Protein AF-X0TD71-F1 (afdb_monomer_lite)

Structure (mmCIF, N/CA/C/O backbone):
data_AF-X0TD71-F1
#
_entry.id   AF-X0TD71-F1
#
loop_
_atom_site.group_PDB
_atom_site.id
_atom_site.type_symbol
_atom_site.label_atom_id
_atom_site.label_alt_id
_atom_site.label_comp_id
_atom_site.label_asym_id
_atom_site.label_entity_id
_atom_site.label_seq_id
_atom_site.pdbx_PDB_ins_code
_atom_site.Cartn_x
_atom_site.Cartn_y
_atom_site.Cartn_z
_atom_site.occupancy
_atom_site.B_iso_or_equiv
_atom_site.auth_seq_id
_atom_site.auth_comp_id
_atom_site.auth_asym_id
_atom_site.auth_atom_id
_atom_site.pdbx_PDB_model_num
ATOM 1 N N . PHE A 1 1 ? 19.135 20.676 -21.073 1.00 83.75 1 PHE A N 1
ATOM 2 C CA . PHE A 1 1 ? 20.490 21.212 -21.299 1.00 83.75 1 PHE A CA 1
ATOM 3 C C . PHE A 1 1 ? 20.424 22.240 -22.426 1.00 83.75 1 PHE A C 1
ATOM 5 O O . PHE A 1 1 ? 19.740 21.940 -23.399 1.00 83.75 1 PHE A O 1
ATOM 12 N N . PRO A 1 2 ? 21.032 23.435 -22.318 1.00 89.19 2 PRO A N 1
ATOM 13 C CA . PRO A 1 2 ? 21.821 23.951 -21.193 1.00 89.19 2 PRO A CA 1
ATOM 14 C C . PRO A 1 2 ? 21.011 24.723 -20.123 1.00 89.19 2 PRO A C 1
ATOM 16 O O . PRO A 1 2 ? 21.587 25.147 -19.136 1.00 89.19 2 PRO A O 1
ATOM 19 N N . GLY A 1 3 ? 19.690 24.899 -20.278 1.00 96.94 3 GLY A N 1
ATOM 20 C CA . GLY A 1 3 ? 18.912 25.822 -19.424 1.00 96.94 3 GLY A CA 1
ATOM 21 C C . GLY A 1 3 ? 18.756 25.450 -17.938 1.00 96.94 3 GLY A C 1
ATOM 22 O O . GLY A 1 3 ? 18.969 26.292 -17.078 1.00 96.94 3 GLY A O 1
ATOM 23 N N . LEU A 1 4 ? 18.365 24.210 -17.622 1.00 96.25 4 LEU A N 1
ATOM 24 C CA . LEU A 1 4 ? 18.039 23.794 -16.239 1.00 96.25 4 LEU A CA 1
ATOM 25 C C . LEU A 1 4 ? 18.963 22.714 -15.669 1.00 96.25 4 LEU A C 1
ATOM 27 O O . LEU A 1 4 ? 19.042 22.528 -14.461 1.00 96.25 4 LEU A O 1
ATOM 31 N N . GLN A 1 5 ? 19.616 21.952 -16.540 1.00 96.62 5 GLN A N 1
ATOM 32 C CA . GLN A 1 5 ? 20.441 20.807 -16.166 1.00 96.62 5 GLN A CA 1
ATOM 33 C C . GLN A 1 5 ? 21.754 20.854 -16.939 1.00 96.62 5 GLN A C 1
ATOM 35 O O . GLN A 1 5 ? 21.756 21.243 -18.114 1.00 96.62 5 GLN A O 1
ATOM 40 N N . GLY A 1 6 ? 22.824 20.425 -16.266 1.00 95.44 6 GLY A N 1
ATOM 41 C CA . GLY A 1 6 ? 24.174 20.265 -16.804 1.00 95.44 6 GLY A CA 1
ATOM 42 C C . GLY A 1 6 ? 24.454 18.826 -17.247 1.00 95.44 6 GLY A C 1
ATOM 43 O O . GLY A 1 6 ? 23.772 18.301 -18.125 1.00 95.44 6 GLY A O 1
ATOM 44 N N . GLY A 1 7 ? 25.468 18.197 -16.647 1.00 96.19 7 GLY A N 1
ATOM 45 C CA . GLY A 1 7 ? 25.902 16.842 -16.994 1.00 96.19 7 GLY A CA 1
ATOM 46 C C . GLY A 1 7 ? 24.865 15.757 -16.653 1.00 96.19 7 GLY A C 1
ATOM 47 O O . GLY A 1 7 ? 24.265 15.803 -15.577 1.00 96.19 7 GLY A O 1
ATOM 48 N N . PRO A 1 8 ? 24.644 14.769 -17.539 1.00 96.06 8 PRO A N 1
ATOM 49 C CA . PRO A 1 8 ? 23.712 13.675 -17.286 1.00 96.06 8 PRO A CA 1
ATOM 50 C C . PRO A 1 8 ? 24.237 12.696 -16.225 1.00 96.06 8 PRO A C 1
ATOM 52 O O . PRO A 1 8 ? 25.417 12.347 -16.207 1.00 96.06 8 PRO A O 1
ATOM 55 N N . LEU A 1 9 ? 23.330 12.171 -15.398 1.00 97.56 9 LEU A N 1
ATOM 56 C CA . LEU A 1 9 ? 23.615 11.090 -14.448 1.00 97.56 9 LEU A CA 1
ATOM 57 C C . LEU A 1 9 ? 23.579 9.736 -15.171 1.00 97.56 9 LEU A C 1
ATOM 59 O O . LEU A 1 9 ? 22.551 9.057 -15.210 1.00 97.56 9 LEU A O 1
ATOM 63 N N . GLN A 1 10 ? 24.698 9.356 -15.793 1.00 98.00 10 GLN A N 1
ATOM 64 C CA . GLN A 1 10 ? 24.769 8.169 -16.660 1.00 98.00 10 GLN A CA 1
ATOM 65 C C . GLN A 1 10 ? 24.424 6.857 -15.937 1.00 98.00 10 GLN A C 1
ATOM 67 O O . GLN A 1 10 ? 23.807 5.969 -16.521 1.00 98.00 10 GLN A O 1
ATOM 72 N N . ASN A 1 11 ? 24.736 6.751 -14.646 1.00 98.00 11 ASN A N 1
ATOM 73 C CA . ASN A 1 11 ? 24.340 5.626 -13.799 1.00 98.00 11 ASN A CA 1
ATOM 74 C C . ASN A 1 11 ? 22.809 5.507 -13.646 1.00 98.00 11 ASN A C 1
ATOM 76 O O . ASN A 1 11 ? 22.273 4.403 -13.717 1.00 98.00 11 ASN A O 1
ATOM 80 N N . GLU A 1 12 ? 22.082 6.621 -13.498 1.00 98.06 12 GLU A N 1
ATOM 81 C CA . GLU A 1 12 ? 20.613 6.585 -13.475 1.00 98.06 12 GLU A CA 1
ATOM 82 C C . GLU A 1 12 ? 20.021 6.245 -14.840 1.00 98.06 12 GLU A C 1
ATOM 84 O O . GLU A 1 12 ? 19.012 5.546 -14.918 1.00 98.06 12 GLU A O 1
ATOM 89 N N . ILE A 1 13 ? 20.625 6.754 -15.916 1.00 98.44 13 ILE A N 1
ATOM 90 C CA . ILE A 1 13 ? 20.195 6.455 -17.286 1.00 98.44 13 ILE A CA 1
ATOM 91 C C . ILE A 1 13 ? 20.321 4.951 -17.546 1.00 98.44 13 ILE A C 1
ATOM 93 O O . ILE A 1 13 ? 19.369 4.333 -18.024 1.00 98.44 13 ILE A O 1
ATOM 97 N N . ALA A 1 14 ? 21.444 4.345 -17.151 1.00 98.50 14 ALA A N 1
ATOM 98 C CA . ALA A 1 14 ? 21.641 2.902 -17.233 1.00 98.50 14 ALA A CA 1
ATOM 99 C C . ALA A 1 14 ? 20.595 2.128 -16.408 1.00 98.50 14 ALA A C 1
ATOM 101 O O . ALA A 1 14 ? 19.975 1.196 -16.922 1.00 98.50 14 ALA A O 1
ATOM 102 N N . GLY A 1 15 ? 20.322 2.548 -15.166 1.00 98.50 15 GLY A N 1
ATOM 103 C CA . GLY A 1 15 ? 19.278 1.937 -14.333 1.00 98.50 15 GLY A CA 1
ATOM 104 C C . GLY A 1 15 ? 17.876 2.034 -14.949 1.00 98.50 15 GLY A C 1
ATOM 105 O O . GLY A 1 15 ? 17.130 1.054 -14.967 1.00 98.50 15 GLY A O 1
ATOM 106 N N . LYS A 1 16 ? 17.530 3.187 -15.537 1.00 98.50 16 LYS A N 1
ATOM 107 C CA . LYS A 1 16 ? 16.267 3.388 -16.267 1.00 98.50 16 LYS A CA 1
ATOM 108 C C . LYS A 1 16 ? 16.175 2.468 -17.486 1.00 98.50 16 LYS A C 1
ATOM 110 O O . LYS A 1 16 ? 15.112 1.906 -17.723 1.00 98.50 16 LYS A O 1
ATOM 115 N N . ALA A 1 17 ? 17.267 2.259 -18.223 1.00 98.56 17 ALA A N 1
ATOM 116 C CA . ALA A 1 17 ? 17.285 1.334 -19.358 1.00 98.56 17 ALA A CA 1
ATOM 117 C C . ALA A 1 17 ? 16.981 -0.116 -18.932 1.00 98.56 17 ALA A C 1
ATOM 119 O O . ALA A 1 17 ? 16.186 -0.792 -19.588 1.00 98.56 17 ALA A O 1
ATOM 120 N N . VAL A 1 18 ? 17.544 -0.572 -17.806 1.00 98.50 18 VAL A N 1
ATOM 121 C CA . VAL A 1 18 ? 17.228 -1.890 -17.224 1.00 98.50 18 VAL A CA 1
ATOM 122 C C . VAL A 1 18 ? 15.749 -1.973 -16.838 1.00 98.50 18 VAL A C 1
ATOM 124 O O . VAL A 1 18 ? 15.055 -2.889 -17.281 1.00 98.50 18 VAL A O 1
ATOM 127 N N . ALA A 1 19 ? 15.234 -0.982 -16.105 1.00 98.31 19 ALA A N 1
ATOM 128 C CA . ALA A 1 19 ? 13.833 -0.948 -15.685 1.00 98.31 19 ALA A CA 1
ATOM 129 C C . ALA A 1 19 ? 12.853 -0.926 -16.874 1.00 98.31 19 ALA A C 1
ATOM 131 O O . ALA A 1 19 ? 11.818 -1.589 -16.841 1.00 98.31 19 ALA A O 1
ATOM 132 N N . LEU A 1 20 ? 13.178 -0.208 -17.955 1.00 98.62 20 LEU A N 1
ATOM 133 C CA . LEU A 1 20 ? 12.366 -0.185 -19.176 1.00 98.62 20 LEU A CA 1
ATOM 134 C C . LEU A 1 20 ? 12.353 -1.548 -19.878 1.00 98.62 20 LEU A C 1
ATOM 136 O O . LEU A 1 20 ? 11.298 -1.988 -20.335 1.00 98.62 20 LEU A O 1
ATOM 140 N N . LYS A 1 21 ? 13.493 -2.248 -19.923 1.00 98.38 21 LYS A N 1
ATOM 141 C CA . LYS A 1 21 ? 13.565 -3.614 -20.462 1.00 98.38 21 LYS A CA 1
ATOM 142 C C . LYS A 1 21 ? 12.724 -4.593 -19.639 1.00 98.38 21 LYS A C 1
ATOM 144 O O . LYS A 1 21 ? 12.054 -5.445 -20.223 1.00 98.38 21 LYS A O 1
ATOM 149 N N . GLU A 1 22 ? 12.736 -4.475 -18.310 1.00 97.88 22 GLU A N 1
ATOM 150 C CA . GLU A 1 22 ? 11.869 -5.260 -17.420 1.00 97.88 22 GLU A CA 1
ATOM 151 C C . GLU A 1 22 ? 10.387 -4.933 -17.639 1.00 97.88 22 GLU A C 1
ATOM 153 O O . GLU A 1 22 ? 9.567 -5.843 -17.757 1.00 97.88 22 GLU A O 1
ATOM 158 N N . ALA A 1 23 ? 10.046 -3.649 -17.779 1.00 98.19 23 ALA A N 1
ATOM 159 C CA . ALA A 1 23 ? 8.676 -3.194 -17.997 1.00 98.19 23 ALA A CA 1
ATOM 160 C C . ALA A 1 23 ? 8.060 -3.708 -19.312 1.00 98.19 23 ALA A C 1
ATOM 162 O O . ALA A 1 23 ? 6.843 -3.873 -19.402 1.00 98.19 23 ALA A O 1
ATOM 163 N N . GLN A 1 24 ? 8.890 -4.001 -20.318 1.00 98.00 24 GLN A N 1
ATOM 164 C CA . GLN A 1 24 ? 8.467 -4.602 -21.589 1.00 98.00 24 GLN A CA 1
ATOM 165 C C . GLN A 1 24 ? 8.183 -6.112 -21.496 1.00 98.00 24 GLN A C 1
ATOM 167 O O . GLN A 1 24 ? 7.612 -6.689 -22.424 1.00 98.00 24 GLN A O 1
ATOM 172 N N . GLN A 1 25 ? 8.565 -6.782 -20.404 1.00 98.25 25 GLN A N 1
ATOM 173 C CA . GLN A 1 25 ? 8.373 -8.225 -20.270 1.00 98.25 25 GLN A CA 1
ATOM 174 C C . GLN A 1 25 ? 6.905 -8.585 -20.008 1.00 98.25 25 GLN A C 1
ATOM 176 O O . GLN A 1 25 ? 6.186 -7.909 -19.269 1.00 98.25 25 GLN A O 1
ATOM 181 N N . LYS A 1 26 ? 6.461 -9.739 -20.529 1.00 98.31 26 LYS A N 1
ATOM 182 C CA . LYS A 1 26 ? 5.110 -10.276 -20.259 1.00 98.31 26 LYS A CA 1
ATOM 183 C C . LYS A 1 26 ? 4.844 -10.464 -18.759 1.00 98.31 26 LYS A C 1
ATOM 185 O O . LYS A 1 26 ? 3.710 -10.293 -18.315 1.00 98.31 26 LYS A O 1
ATOM 190 N N . SER A 1 27 ? 5.872 -10.795 -17.977 1.00 97.56 27 SER A N 1
ATOM 191 C CA . SER A 1 27 ? 5.789 -10.912 -16.516 1.00 97.56 27 SER A CA 1
ATOM 192 C C . SER A 1 27 ? 5.409 -9.588 -15.848 1.00 97.56 27 SER A C 1
ATOM 194 O O . SER A 1 27 ? 4.604 -9.596 -14.917 1.00 97.56 27 SER A O 1
ATOM 196 N N . PHE A 1 28 ? 5.896 -8.452 -16.355 1.00 98.38 28 PHE A N 1
ATOM 197 C CA . PHE A 1 28 ? 5.544 -7.133 -15.833 1.00 98.38 28 PHE A CA 1
ATOM 198 C C . PHE A 1 28 ? 4.074 -6.791 -16.094 1.00 98.38 28 PHE A C 1
ATOM 200 O O . PHE A 1 28 ? 3.393 -6.270 -15.214 1.00 98.38 28 PHE A O 1
ATOM 207 N N . VAL A 1 29 ? 3.530 -7.182 -17.253 1.00 98.19 29 VAL A N 1
ATOM 208 C CA . VAL A 1 29 ? 2.088 -7.057 -17.534 1.0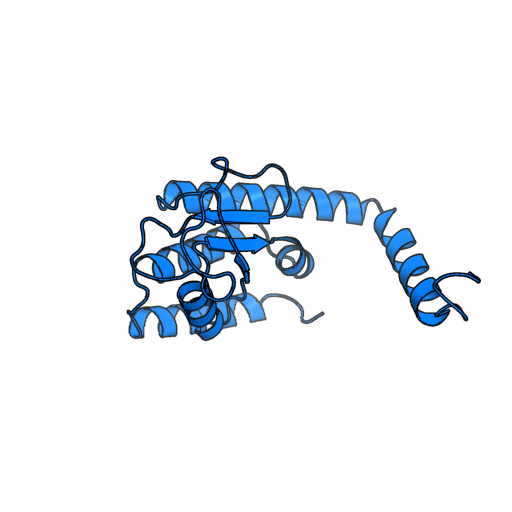0 98.19 29 VAL A CA 1
ATOM 209 C C . VAL A 1 29 ? 1.257 -7.857 -16.522 1.00 98.19 29 VAL A C 1
ATOM 211 O O . VAL A 1 29 ? 0.248 -7.359 -16.021 1.00 98.19 29 VAL A O 1
ATOM 214 N N . GLN A 1 30 ? 1.679 -9.079 -16.178 1.00 98.38 30 GLN A N 1
ATOM 215 C CA . GLN A 1 30 ? 0.993 -9.887 -15.159 1.00 98.38 30 GLN A CA 1
ATOM 216 C C . GLN A 1 30 ? 1.112 -9.277 -13.758 1.00 98.38 30 GLN A C 1
ATOM 218 O O . GLN A 1 30 ? 0.137 -9.267 -13.006 1.00 98.38 30 GLN A O 1
ATOM 223 N N . TYR A 1 31 ? 2.277 -8.719 -13.424 1.00 98.38 31 TYR A N 1
ATOM 224 C CA . TYR A 1 31 ? 2.476 -7.959 -12.193 1.00 98.38 31 TYR A CA 1
ATOM 225 C C . TYR A 1 31 ? 1.509 -6.769 -12.107 1.00 98.38 31 TYR A C 1
ATOM 227 O O . TYR A 1 31 ? 0.799 -6.645 -11.111 1.00 98.38 31 TYR A O 1
ATOM 235 N N . GLN A 1 32 ? 1.388 -5.953 -13.158 1.00 98.62 32 GLN A N 1
ATOM 236 C CA . GLN A 1 32 ? 0.486 -4.797 -13.151 1.00 98.62 32 GLN A CA 1
ATOM 237 C C . GLN A 1 32 ? -0.987 -5.203 -13.007 1.00 98.62 32 GLN A C 1
ATOM 239 O O . GLN A 1 32 ? -1.722 -4.604 -12.222 1.00 98.62 32 GLN A O 1
ATOM 244 N N . LYS A 1 33 ? -1.415 -6.281 -13.679 1.00 98.56 33 LYS A N 1
ATOM 245 C CA . LYS A 1 33 ? -2.760 -6.851 -13.477 1.00 98.56 33 LYS A CA 1
ATOM 246 C C . LYS A 1 33 ? -2.984 -7.276 -12.025 1.00 98.56 33 LYS A C 1
ATOM 248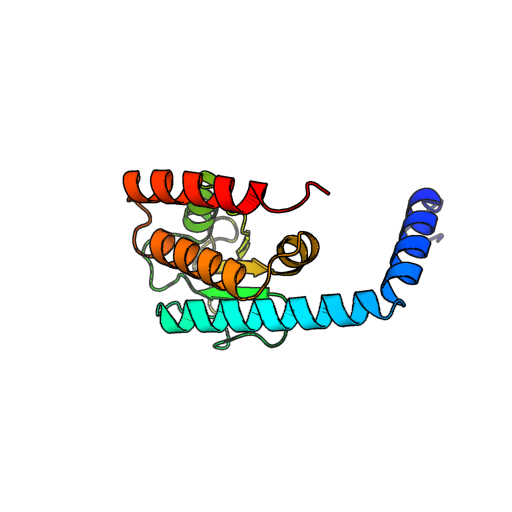 O O . LYS A 1 33 ? -4.055 -7.030 -11.472 1.00 98.56 33 LYS A O 1
ATOM 253 N N . GLN A 1 34 ? -1.977 -7.876 -11.389 1.00 98.81 34 GLN A N 1
ATOM 254 C CA . GLN A 1 34 ? -2.058 -8.236 -9.976 1.00 98.81 34 GLN A CA 1
ATOM 255 C C . GLN A 1 34 ? -2.152 -7.004 -9.068 1.00 98.81 34 GLN A C 1
ATOM 257 O O . GLN A 1 34 ? -2.916 -7.043 -8.107 1.00 98.81 34 GLN A O 1
ATOM 262 N N . VAL A 1 35 ? -1.416 -5.925 -9.357 1.00 98.81 35 VAL A N 1
ATOM 263 C CA . VAL A 1 35 ? -1.482 -4.675 -8.578 1.00 98.81 35 VAL A CA 1
ATOM 264 C C . VAL A 1 35 ? -2.914 -4.138 -8.556 1.00 98.81 35 VAL A C 1
ATOM 266 O O . VAL A 1 35 ? -3.436 -3.853 -7.479 1.00 98.81 35 VAL A O 1
ATOM 269 N N . ILE A 1 36 ? -3.569 -4.071 -9.719 1.00 98.69 36 ILE A N 1
ATOM 270 C CA . ILE A 1 36 ? -4.960 -3.607 -9.837 1.00 98.69 36 ILE A CA 1
ATOM 271 C C . ILE A 1 36 ? -5.911 -4.555 -9.096 1.00 98.69 36 ILE A C 1
ATOM 273 O O . ILE A 1 36 ? -6.736 -4.110 -8.299 1.00 98.69 36 ILE A O 1
ATOM 277 N N . LYS A 1 37 ? -5.754 -5.873 -9.274 1.00 98.75 37 LYS A N 1
ATOM 278 C CA . LYS A 1 37 ? -6.582 -6.876 -8.583 1.00 98.75 37 LYS A CA 1
ATOM 279 C C . LYS A 1 37 ? -6.464 -6.769 -7.060 1.00 98.75 37 LYS A C 1
ATOM 281 O O . LYS A 1 37 ? -7.464 -6.812 -6.345 1.00 98.75 37 LYS A O 1
ATOM 286 N N . ASN A 1 38 ? -5.245 -6.588 -6.558 1.00 98.88 38 ASN A N 1
ATOM 287 C CA . ASN A 1 38 ? -4.982 -6.366 -5.141 1.00 98.88 38 ASN A CA 1
ATOM 288 C C . ASN A 1 38 ? -5.643 -5.068 -4.651 1.00 98.88 38 ASN A C 1
ATOM 290 O O . ASN A 1 38 ? -6.255 -5.066 -3.583 1.00 98.88 38 ASN A O 1
ATOM 294 N N . ALA A 1 39 ? -5.574 -3.985 -5.429 1.00 98.81 39 ALA A N 1
ATOM 295 C CA . ALA A 1 39 ? -6.183 -2.709 -5.063 1.00 98.81 39 ALA A CA 1
ATOM 296 C C . ALA A 1 39 ? -7.716 -2.807 -4.975 1.00 98.81 39 ALA A C 1
ATOM 298 O O . ALA A 1 39 ? -8.300 -2.383 -3.979 1.00 98.81 39 ALA A O 1
ATOM 299 N N . GLN A 1 40 ? -8.360 -3.476 -5.933 1.00 98.69 40 GLN A N 1
ATOM 300 C CA . GLN A 1 40 ? -9.805 -3.736 -5.915 1.00 98.69 40 GLN A CA 1
ATOM 301 C C . GLN A 1 40 ? -10.234 -4.585 -4.708 1.00 98.69 40 GLN A C 1
ATOM 303 O O . GLN A 1 40 ? -11.248 -4.301 -4.061 1.00 98.69 40 GLN A O 1
ATOM 308 N N . VAL A 1 41 ? -9.451 -5.612 -4.356 1.00 98.75 41 VAL A N 1
ATOM 309 C CA . VAL A 1 41 ? -9.703 -6.432 -3.159 1.00 98.75 41 VAL A CA 1
ATOM 310 C C . VAL A 1 41 ? -9.568 -5.610 -1.884 1.00 98.75 41 VAL A C 1
ATOM 312 O O . VAL A 1 41 ? -10.389 -5.768 -0.973 1.00 98.75 41 VAL A O 1
ATOM 315 N N . LEU A 1 42 ? -8.567 -4.731 -1.810 1.00 98.75 42 LEU A N 1
ATOM 316 C CA . LEU A 1 42 ? -8.366 -3.865 -0.656 1.00 98.75 42 LEU A CA 1
ATOM 317 C C . LEU A 1 42 ? -9.519 -2.862 -0.509 1.00 98.75 42 LEU A C 1
ATOM 319 O O . LEU A 1 42 ? -10.109 -2.784 0.566 1.00 98.75 42 LEU A O 1
ATOM 323 N N . ALA A 1 43 ? -9.908 -2.189 -1.597 1.00 98.75 43 ALA A N 1
ATOM 324 C CA . ALA A 1 43 ? -11.054 -1.279 -1.626 1.00 98.75 43 ALA A CA 1
ATOM 325 C C . ALA A 1 43 ? -12.346 -1.978 -1.176 1.00 98.75 43 ALA A C 1
ATOM 327 O O . ALA A 1 43 ? -13.015 -1.520 -0.254 1.00 98.75 43 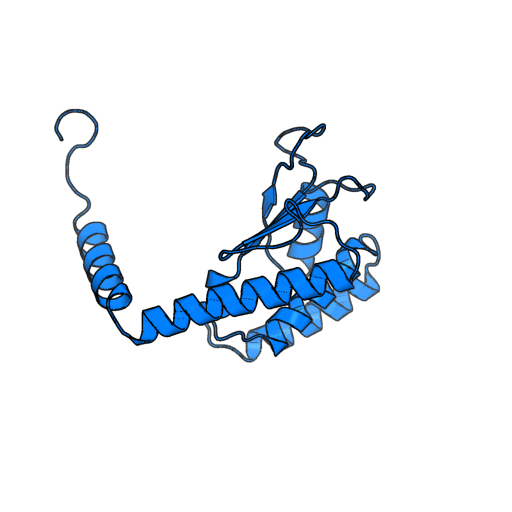ALA A O 1
ATOM 328 N N . THR A 1 44 ? -12.646 -3.151 -1.745 1.00 98.75 44 THR A N 1
ATOM 329 C CA . THR A 1 44 ? -13.821 -3.952 -1.359 1.00 98.75 44 THR A CA 1
ATOM 330 C C . THR A 1 44 ? -13.787 -4.330 0.122 1.00 98.75 44 THR A C 1
ATOM 332 O O . THR A 1 44 ? -14.822 -4.358 0.783 1.00 98.75 44 THR A O 1
ATOM 335 N N . THR A 1 45 ? -12.605 -4.646 0.656 1.00 98.81 45 THR A N 1
ATOM 336 C CA . THR A 1 45 ? -12.446 -4.988 2.076 1.00 98.81 45 THR A CA 1
ATOM 337 C C . THR A 1 45 ? -12.744 -3.777 2.958 1.00 98.81 45 THR A C 1
ATOM 339 O O . THR A 1 45 ? -13.505 -3.908 3.908 1.00 98.81 45 THR A O 1
ATOM 342 N N . PHE A 1 46 ? -12.231 -2.596 2.613 1.00 98.75 46 PHE A N 1
ATOM 343 C CA . PHE A 1 46 ? -12.514 -1.361 3.346 1.00 98.75 46 PHE A CA 1
ATOM 344 C C . PHE A 1 46 ? -13.991 -0.966 3.315 1.00 98.75 46 PHE A C 1
ATOM 346 O O . PHE A 1 46 ? -14.545 -0.642 4.363 1.00 98.75 46 PHE A O 1
ATOM 353 N N . LEU A 1 47 ? -14.648 -1.066 2.157 1.00 98.69 47 LEU A N 1
ATOM 354 C CA . LEU A 1 47 ? -16.082 -0.789 2.034 1.00 98.69 47 LEU A CA 1
ATOM 355 C C . LEU A 1 47 ? -16.923 -1.758 2.874 1.00 98.69 47 LEU A C 1
ATOM 357 O O . LEU A 1 47 ? -17.839 -1.330 3.569 1.00 98.69 47 LEU A O 1
ATOM 361 N N . LYS A 1 48 ? -16.587 -3.058 2.873 1.00 98.69 48 LYS A N 1
ATOM 362 C CA . LYS A 1 48 ? -17.249 -4.063 3.730 1.00 98.69 48 LYS A CA 1
ATOM 363 C C . LYS A 1 48 ? -17.039 -3.796 5.217 1.00 98.69 48 LYS A C 1
ATOM 365 O O . LYS A 1 48 ? -17.917 -4.079 6.022 1.00 98.69 48 LYS A O 1
ATOM 370 N N . GLU A 1 49 ? -15.893 -3.228 5.571 1.00 98.50 49 GLU A N 1
ATOM 371 C CA . GLU A 1 49 ? -15.602 -2.760 6.920 1.00 98.50 49 GLU A CA 1
ATOM 372 C C . GLU A 1 49 ? -16.236 -1.390 7.228 1.00 98.50 49 GLU A C 1
ATOM 374 O O . GLU A 1 49 ? -16.058 -0.877 8.330 1.00 98.50 49 GLU A O 1
ATOM 379 N N . GLY A 1 50 ? -16.997 -0.789 6.312 1.00 98.25 50 GLY A N 1
ATOM 380 C CA . GLY A 1 50 ? -17.683 0.485 6.536 1.00 98.25 50 GLY A CA 1
ATOM 381 C C . GLY A 1 50 ? -16.756 1.702 6.565 1.00 98.25 50 GLY A C 1
ATOM 382 O O . GLY A 1 50 ? -17.127 2.734 7.122 1.00 98.25 50 GLY A O 1
ATOM 383 N N . LEU A 1 51 ? -15.547 1.595 6.003 1.00 98.44 51 LEU A N 1
ATOM 384 C CA . LEU A 1 51 ? -14.681 2.754 5.799 1.00 98.44 51 LEU A CA 1
ATOM 385 C C . LEU A 1 51 ? -15.147 3.564 4.587 1.00 98.44 51 LEU A C 1
ATOM 387 O O . LEU A 1 51 ? -15.616 3.011 3.592 1.00 98.44 51 LEU A O 1
ATOM 391 N N . ASP A 1 52 ? -14.971 4.879 4.671 1.00 98.12 52 ASP A N 1
ATOM 392 C CA . ASP A 1 52 ? -15.303 5.805 3.595 1.00 98.12 52 ASP A CA 1
ATOM 393 C C . ASP A 1 52 ? -14.110 5.964 2.645 1.00 98.12 52 ASP A C 1
ATOM 395 O O . ASP A 1 52 ? -13.002 6.292 3.075 1.00 98.12 52 ASP A O 1
ATOM 399 N N . LEU A 1 53 ? -14.324 5.709 1.356 1.00 98.50 53 LEU A N 1
ATOM 400 C CA . LEU A 1 53 ? -13.297 5.827 0.325 1.00 98.50 53 LEU A CA 1
ATOM 401 C C . LEU A 1 53 ? -13.624 7.016 -0.565 1.00 98.50 53 LEU A C 1
ATOM 403 O O . LEU A 1 53 ? -14.739 7.126 -1.075 1.00 98.50 53 LEU A O 1
ATOM 407 N N . VAL A 1 54 ? -12.639 7.871 -0.829 1.00 97.94 54 VAL A N 1
ATOM 408 C CA . VAL A 1 54 ? -12.804 8.924 -1.836 1.00 97.94 54 VAL A CA 1
ATOM 409 C C . VAL A 1 54 ? -13.113 8.252 -3.175 1.00 97.94 54 VAL A C 1
ATOM 411 O O . VAL A 1 54 ? -12.422 7.311 -3.558 1.00 97.94 54 VAL A O 1
ATOM 414 N N . SER A 1 55 ? -14.164 8.716 -3.863 1.00 95.69 55 SER A N 1
ATOM 415 C CA . SER A 1 55 ? -14.750 8.124 -5.086 1.00 95.69 55 SER A CA 1
ATOM 416 C C . SER A 1 55 ? -15.411 6.740 -4.939 1.00 95.69 55 SER A C 1
ATOM 418 O O . SER A 1 55 ? -15.897 6.195 -5.923 1.00 95.69 55 SER A O 1
ATOM 420 N N . GLY A 1 56 ? -15.480 6.175 -3.728 1.00 97.25 56 GLY A N 1
ATOM 421 C CA . GLY A 1 56 ? -16.175 4.910 -3.460 1.00 97.25 56 GLY A CA 1
ATOM 422 C C . GLY A 1 56 ? -15.433 3.639 -3.891 1.00 97.25 56 GLY A C 1
ATOM 423 O O . GLY A 1 56 ? -15.991 2.553 -3.766 1.00 97.25 56 GLY A O 1
ATOM 424 N N . GLY A 1 57 ? -14.188 3.727 -4.370 1.00 97.06 57 GLY A N 1
ATOM 425 C CA . GLY A 1 57 ? -13.441 2.567 -4.859 1.00 97.06 57 GLY A CA 1
ATOM 426 C C . GLY A 1 57 ? -12.047 2.908 -5.386 1.00 97.06 57 GLY A C 1
ATOM 427 O O . GLY A 1 57 ? -11.388 3.818 -4.885 1.00 97.06 57 GLY A O 1
ATOM 428 N N . THR A 1 58 ? -11.580 2.137 -6.370 1.00 98.38 58 THR A N 1
ATOM 429 C CA . THR A 1 58 ? -10.356 2.425 -7.130 1.00 98.38 58 THR A CA 1
ATOM 430 C C . THR A 1 58 ? -10.355 1.700 -8.473 1.00 98.38 58 THR A C 1
ATOM 432 O O . THR A 1 58 ? -10.720 0.526 -8.544 1.00 98.38 58 THR A O 1
ATOM 435 N N . ASP A 1 59 ? -9.859 2.385 -9.502 1.00 97.50 59 ASP A N 1
ATOM 436 C CA . ASP A 1 59 ? -9.575 1.822 -10.828 1.00 97.50 59 ASP A CA 1
ATOM 437 C C . ASP A 1 59 ? -8.064 1.680 -11.086 1.00 97.50 59 ASP A C 1
ATOM 439 O O . ASP A 1 59 ? -7.630 1.360 -12.192 1.00 97.50 59 ASP A O 1
ATOM 443 N N . ASN A 1 60 ? -7.228 1.949 -10.076 1.00 98.31 60 ASN A N 1
ATOM 444 C CA . ASN A 1 60 ? -5.775 1.947 -10.208 1.00 98.31 60 ASN A CA 1
ATOM 445 C C . ASN A 1 60 ? -5.089 1.266 -9.007 1.00 98.31 60 ASN A C 1
ATOM 447 O O . ASN A 1 60 ? -5.616 0.335 -8.410 1.00 98.31 60 ASN A O 1
ATOM 451 N N . HIS A 1 61 ? -3.854 1.658 -8.702 1.00 98.44 61 HIS A N 1
ATOM 452 C CA . HIS A 1 61 ? -2.980 0.993 -7.738 1.00 98.44 61 HIS A CA 1
ATOM 453 C C . HIS A 1 61 ? -3.094 1.522 -6.297 1.00 98.44 61 HIS A C 1
ATOM 455 O O . HIS A 1 61 ? -2.360 1.040 -5.426 1.00 98.44 61 HIS A O 1
ATOM 461 N N . LEU A 1 62 ? -3.940 2.525 -6.040 1.00 98.50 62 LEU A N 1
ATOM 462 C CA . LEU A 1 62 ? -4.058 3.179 -4.736 1.00 98.50 62 LEU A CA 1
ATOM 463 C C . LEU A 1 62 ? -5.511 3.387 -4.302 1.00 98.50 62 LEU A C 1
ATOM 465 O O . LEU A 1 62 ? -6.421 3.425 -5.122 1.00 98.50 62 LEU A O 1
ATOM 469 N N . ILE A 1 63 ? -5.708 3.544 -2.996 1.00 98.69 63 ILE A N 1
ATOM 470 C CA . ILE A 1 63 ? -6.982 3.879 -2.359 1.00 98.69 63 ILE A CA 1
ATOM 471 C C . ILE A 1 63 ? -6.751 5.052 -1.410 1.00 98.69 63 ILE A C 1
ATOM 473 O O . ILE A 1 63 ? -5.748 5.081 -0.692 1.00 98.69 63 ILE A O 1
ATOM 477 N N . LEU A 1 64 ? -7.686 6.000 -1.390 1.00 98.62 64 LEU A N 1
ATOM 478 C CA . LEU A 1 64 ? -7.698 7.121 -0.456 1.00 98.62 64 LEU A CA 1
ATOM 479 C C . LEU A 1 64 ? -8.872 6.959 0.515 1.00 98.62 64 LEU A C 1
ATOM 481 O O . LEU A 1 64 ? -10.031 6.995 0.105 1.00 98.62 64 LEU A O 1
ATOM 485 N N . ILE A 1 65 ? -8.563 6.759 1.796 1.00 98.69 65 ILE A N 1
ATOM 486 C CA . ILE A 1 65 ? -9.555 6.613 2.866 1.00 98.69 65 ILE A CA 1
ATOM 487 C C . ILE A 1 65 ? -9.841 7.993 3.451 1.00 98.69 65 ILE A C 1
ATOM 489 O O . ILE A 1 65 ? -8.917 8.692 3.875 1.00 98.69 65 ILE A O 1
ATOM 493 N N . ASN A 1 66 ? -11.119 8.355 3.501 1.00 98.50 66 ASN A N 1
ATOM 494 C CA . ASN A 1 66 ? -11.610 9.550 4.164 1.00 98.50 66 ASN A CA 1
ATOM 495 C C . ASN A 1 66 ? -11.825 9.272 5.658 1.00 98.50 66 ASN A C 1
ATOM 497 O O . ASN A 1 66 ? -12.639 8.433 6.045 1.00 98.50 66 ASN A O 1
ATOM 501 N N . LEU A 1 67 ? -11.092 9.991 6.506 1.00 98.31 67 LEU A N 1
ATOM 502 C CA . LEU A 1 67 ? -11.127 9.837 7.958 1.00 98.31 67 LEU A CA 1
ATOM 503 C C . LEU A 1 67 ? -11.946 10.929 8.657 1.00 98.31 67 LEU A C 1
ATOM 505 O O . LEU A 1 67 ? -11.969 10.966 9.880 1.00 98.31 67 LEU A O 1
ATOM 509 N N . THR A 1 68 ? -12.643 11.801 7.923 1.00 97.38 68 THR A N 1
ATOM 510 C CA . THR A 1 68 ? -13.449 12.902 8.503 1.00 97.38 68 THR A CA 1
ATOM 511 C C . THR A 1 68 ? -14.548 12.440 9.466 1.00 97.38 68 THR A C 1
ATOM 513 O O . THR A 1 68 ? -14.929 13.191 10.357 1.00 97.38 68 THR A O 1
ATOM 516 N N . LYS A 1 69 ? -15.033 11.197 9.335 1.00 95.88 69 LYS A N 1
ATOM 517 C CA . LYS A 1 69 ? -16.000 10.582 10.266 1.00 95.88 69 LYS A CA 1
ATOM 518 C C . LYS A 1 69 ? -15.366 10.085 11.573 1.00 95.88 69 LYS A C 1
ATOM 520 O O . LYS A 1 69 ? -16.085 9.698 12.489 1.00 95.88 69 LYS A O 1
ATOM 525 N N . PHE A 1 70 ? -14.038 10.067 11.658 1.00 97.06 70 PHE A N 1
ATOM 526 C CA . PHE A 1 70 ? -13.291 9.687 12.852 1.00 97.06 70 PHE A CA 1
ATOM 527 C C . PHE A 1 70 ? -12.799 10.930 13.602 1.00 97.06 70 PHE A C 1
ATOM 529 O O . PHE A 1 70 ? -12.525 11.975 13.015 1.00 97.06 70 PHE A O 1
ATOM 536 N N . SER A 1 71 ? -12.624 10.805 14.918 1.00 96.25 71 SER A N 1
ATOM 537 C CA . SER A 1 71 ? -12.145 11.905 15.768 1.00 96.25 71 SER A CA 1
ATOM 538 C C . SER A 1 71 ? -10.658 12.238 15.582 1.00 96.25 71 SER A C 1
ATOM 540 O O . SER A 1 71 ? -10.214 13.307 15.992 1.00 96.25 71 SER A O 1
ATOM 542 N N . PHE A 1 72 ? -9.885 11.354 14.947 1.00 97.88 72 PHE A N 1
ATOM 543 C CA . PHE A 1 72 ? -8.435 11.480 14.775 1.00 97.88 72 PHE A CA 1
ATOM 544 C C . PHE A 1 72 ? -8.021 12.014 13.395 1.00 97.88 72 PHE A C 1
ATOM 546 O O . PHE A 1 72 ? -8.801 11.988 12.437 1.00 97.88 72 PHE A O 1
ATOM 553 N N . SER A 1 73 ? -6.780 12.505 13.292 1.00 98.31 73 SER A N 1
ATOM 554 C CA . SER A 1 73 ? -6.175 13.008 12.049 1.00 98.31 73 SER A CA 1
ATOM 555 C C . SER A 1 73 ? -5.564 11.913 11.176 1.00 98.31 73 SER A C 1
ATOM 557 O O . SER A 1 73 ? -5.295 10.799 11.633 1.00 98.31 73 SER A O 1
ATOM 559 N N . GLY A 1 74 ? -5.314 12.236 9.903 1.00 98.50 74 GLY A N 1
ATOM 560 C CA . GLY A 1 74 ? -4.555 11.369 9.001 1.00 98.50 74 GLY A CA 1
ATOM 561 C C . GL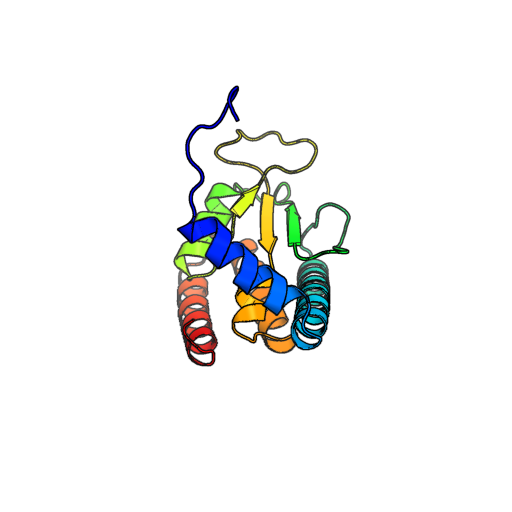Y A 1 74 ? -3.141 11.107 9.520 1.00 98.50 74 GLY A C 1
ATOM 562 O O . GLY A 1 74 ? -2.647 9.986 9.421 1.00 98.50 74 GLY A O 1
ATOM 563 N N . LYS A 1 75 ? -2.516 12.108 10.150 1.00 98.56 75 LYS A N 1
ATOM 564 C CA . LYS A 1 75 ? -1.234 11.967 10.848 1.00 98.56 75 LYS A CA 1
ATOM 565 C C . LYS A 1 75 ? -1.311 10.957 11.990 1.00 98.56 75 LYS A C 1
ATOM 567 O O . LYS A 1 75 ? -0.517 10.023 12.002 1.00 98.56 75 LYS A O 1
ATOM 572 N N . GLN A 1 76 ? -2.293 11.079 12.884 1.00 98.50 76 GLN A N 1
ATOM 573 C CA . GLN A 1 76 ? -2.455 10.120 13.979 1.00 98.50 76 GLN A CA 1
ATOM 574 C C . GLN A 1 76 ? -2.709 8.699 13.450 1.00 98.50 76 GLN A C 1
ATOM 576 O O . GLN A 1 76 ? -2.126 7.736 13.945 1.00 98.50 76 GLN A O 1
ATOM 581 N N . ALA A 1 77 ? -3.545 8.551 12.417 1.00 98.62 77 ALA A N 1
ATOM 582 C CA . ALA A 1 77 ? -3.786 7.261 11.774 1.00 98.62 77 ALA A CA 1
ATOM 583 C C . ALA A 1 77 ? -2.502 6.657 11.185 1.00 98.62 77 ALA A C 1
ATOM 585 O O . ALA A 1 77 ? -2.233 5.471 11.387 1.00 98.62 77 ALA A O 1
ATOM 586 N N . GLN A 1 78 ? -1.702 7.471 10.491 1.00 98.62 78 GLN A N 1
ATOM 587 C CA . GLN A 1 78 ? -0.410 7.069 9.944 1.00 98.62 78 GLN A CA 1
ATOM 588 C C . GLN A 1 78 ? 0.532 6.588 11.058 1.00 98.62 78 GLN A C 1
ATOM 590 O O . GLN A 1 78 ? 0.991 5.452 10.998 1.00 98.62 78 GLN A O 1
ATOM 595 N N . GLU A 1 79 ? 0.769 7.399 12.091 1.00 98.62 79 GLU A N 1
ATOM 596 C CA . GLU A 1 79 ? 1.680 7.071 13.201 1.00 98.62 79 GLU A CA 1
ATOM 597 C C . GLU A 1 79 ? 1.266 5.775 13.919 1.00 98.62 79 GLU A C 1
ATOM 599 O O . GLU A 1 79 ? 2.091 4.923 14.268 1.00 98.62 79 GLU A O 1
ATOM 604 N N . VAL A 1 80 ? -0.041 5.578 14.108 1.00 98.62 80 VAL A N 1
ATOM 605 C CA . VAL A 1 80 ? -0.567 4.376 14.755 1.00 98.62 80 VAL A CA 1
ATOM 606 C C . VAL A 1 80 ? -0.378 3.133 13.883 1.00 98.62 80 VAL A C 1
ATOM 608 O O . VAL A 1 80 ? 0.011 2.084 14.407 1.00 98.62 80 VAL A O 1
ATOM 611 N N . LEU A 1 81 ? -0.612 3.221 12.574 1.00 98.75 81 LEU A N 1
ATOM 612 C CA . LEU A 1 81 ? -0.369 2.109 11.650 1.00 98.75 81 LEU A CA 1
ATOM 613 C C . LEU A 1 81 ? 1.133 1.796 11.526 1.00 98.75 81 LEU A C 1
ATOM 615 O O . LEU A 1 81 ? 1.526 0.626 11.561 1.00 98.75 81 LEU A O 1
ATOM 619 N N . GLU A 1 82 ? 1.986 2.820 11.497 1.00 98.56 82 GLU A N 1
ATOM 620 C CA . GLU A 1 82 ? 3.444 2.666 11.492 1.00 98.56 82 GLU A CA 1
ATOM 621 C C . GLU A 1 82 ? 3.936 1.921 12.740 1.00 98.56 82 GLU A C 1
ATOM 623 O O . GLU A 1 82 ? 4.781 1.030 12.637 1.00 98.56 82 GLU A O 1
ATOM 628 N N . SER A 1 83 ? 3.343 2.183 13.913 1.00 98.31 83 SER A N 1
ATOM 629 C CA . SER A 1 83 ? 3.705 1.499 15.166 1.00 98.31 83 SER A CA 1
ATOM 630 C C . SER A 1 83 ? 3.536 -0.032 15.119 1.00 98.31 83 SER A C 1
ATOM 632 O O . SER A 1 83 ? 4.204 -0.755 15.874 1.00 98.31 83 SER A O 1
ATOM 634 N N . VAL A 1 84 ? 2.688 -0.538 14.211 1.00 98.31 84 VAL A N 1
ATOM 635 C CA . VAL A 1 84 ? 2.452 -1.972 13.964 1.00 98.31 84 VAL A CA 1
ATOM 636 C C . VAL A 1 84 ? 3.094 -2.490 12.670 1.00 98.31 84 VAL A C 1
ATOM 638 O O . VAL A 1 84 ? 2.774 -3.595 12.233 1.00 98.31 84 VAL A O 1
ATOM 641 N N . ASN A 1 85 ? 4.027 -1.732 12.085 1.00 98.12 85 ASN A N 1
ATOM 642 C CA . ASN A 1 85 ? 4.735 -2.034 10.836 1.00 98.12 85 ASN A CA 1
ATOM 643 C C . ASN A 1 85 ? 3.840 -2.035 9.579 1.00 98.12 85 ASN A C 1
ATOM 645 O O . ASN A 1 85 ? 4.119 -2.760 8.621 1.00 98.12 85 ASN A O 1
ATOM 649 N N . ILE A 1 86 ? 2.773 -1.229 9.564 1.00 98.50 86 ILE A N 1
ATOM 650 C CA . ILE A 1 86 ? 1.972 -0.956 8.364 1.00 98.50 86 ILE A CA 1
ATOM 651 C C . ILE A 1 86 ? 2.222 0.495 7.946 1.00 98.50 86 ILE A C 1
ATOM 653 O O . ILE A 1 86 ? 1.736 1.425 8.579 1.00 98.50 86 ILE A O 1
ATOM 657 N N . TYR A 1 87 ? 2.974 0.691 6.866 1.00 98.06 87 TYR A N 1
ATOM 658 C CA . TYR A 1 87 ? 3.344 2.024 6.390 1.00 98.06 87 TYR A CA 1
ATOM 659 C C . TYR A 1 87 ? 2.325 2.546 5.376 1.00 98.06 87 TYR A C 1
ATOM 661 O O . TYR A 1 87 ? 2.087 1.927 4.337 1.00 98.06 87 TYR A O 1
ATOM 669 N N . VAL A 1 88 ? 1.738 3.699 5.685 1.00 98.25 88 VAL A N 1
ATOM 670 C CA . VAL A 1 88 ? 0.806 4.445 4.829 1.00 98.25 88 VAL A CA 1
ATOM 671 C C . VAL A 1 88 ? 1.218 5.914 4.806 1.00 98.25 88 VAL A C 1
ATOM 673 O O . VAL A 1 88 ? 2.098 6.328 5.555 1.00 98.25 88 VAL A O 1
ATOM 676 N N . ASN A 1 89 ? 0.587 6.720 3.959 1.00 97.88 89 ASN A N 1
ATOM 677 C CA . ASN A 1 89 ? 0.838 8.157 3.924 1.00 97.88 89 ASN A CA 1
ATOM 678 C C . ASN A 1 89 ? -0.440 8.918 4.276 1.00 97.88 89 ASN A C 1
ATOM 680 O O . ASN A 1 89 ? -1.476 8.688 3.655 1.00 97.88 89 ASN A O 1
ATOM 684 N N . ARG A 1 90 ? -0.369 9.826 5.251 1.00 98.06 90 ARG A N 1
ATOM 685 C CA . ARG A 1 90 ? -1.421 10.816 5.501 1.00 98.06 90 ARG A CA 1
ATOM 686 C C . ARG A 1 90 ? -1.612 11.682 4.259 1.00 98.06 90 ARG A C 1
ATOM 688 O O . ARG A 1 90 ? -0.636 12.049 3.607 1.00 98.06 90 ARG A O 1
ATOM 695 N N . ASN A 1 91 ? -2.854 11.970 3.903 1.00 98.38 91 ASN A N 1
ATOM 696 C CA . ASN A 1 91 ? -3.178 12.608 2.635 1.00 98.38 91 ASN A CA 1
ATOM 697 C C . ASN A 1 91 ? -4.422 13.481 2.801 1.00 98.38 91 ASN A C 1
ATOM 699 O O . ASN A 1 91 ? -5.360 13.103 3.502 1.00 98.38 91 ASN A O 1
ATOM 703 N N . VAL A 1 92 ? -4.441 14.629 2.125 1.00 97.56 92 VAL A N 1
ATOM 704 C CA . VAL A 1 92 ? -5.638 15.475 2.060 1.00 97.56 92 VAL A CA 1
ATOM 705 C C . VAL A 1 92 ? -6.778 14.751 1.346 1.00 97.56 92 VAL A C 1
ATOM 707 O O . VAL A 1 92 ? -6.548 13.876 0.504 1.00 97.56 92 VAL A O 1
ATOM 710 N N . VAL A 1 93 ? -8.006 15.127 1.677 1.00 97.69 93 VAL A N 1
ATOM 711 C CA . VAL A 1 93 ? -9.240 14.622 1.056 1.00 97.69 93 VAL A CA 1
ATOM 712 C C . VAL A 1 93 ? -10.077 15.797 0.535 1.00 97.69 93 VAL A C 1
ATOM 714 O O . VAL A 1 93 ? -9.779 16.944 0.877 1.00 97.69 93 VAL A O 1
ATOM 717 N N . PRO A 1 94 ? -11.097 15.571 -0.314 1.00 97.56 94 PRO A N 1
ATOM 718 C CA . PRO A 1 94 ? -11.978 16.650 -0.759 1.00 97.56 94 PRO A CA 1
ATOM 719 C C . PRO A 1 94 ? -12.561 17.443 0.419 1.00 97.56 94 PRO A C 1
ATOM 721 O O . PRO A 1 94 ? -12.951 16.855 1.426 1.00 97.56 94 PRO A O 1
ATOM 724 N N . ASN A 1 95 ? -12.633 18.770 0.272 1.00 95.00 95 ASN A N 1
ATOM 725 C CA . ASN A 1 95 ? -13.103 19.706 1.304 1.00 95.00 95 ASN A CA 1
ATOM 726 C C . ASN A 1 95 ? -12.306 19.651 2.624 1.00 95.00 95 ASN A C 1
ATOM 728 O O . ASN A 1 95 ? -12.878 19.850 3.697 1.00 95.00 95 ASN A O 1
ATOM 732 N N . GLU A 1 96 ? -10.999 19.378 2.543 1.00 97.06 96 GLU A N 1
ATOM 733 C CA . GLU A 1 96 ? -10.082 19.340 3.688 1.00 97.06 96 GLU A CA 1
ATOM 734 C C . GLU A 1 96 ? -10.232 20.566 4.607 1.00 97.06 96 GLU A C 1
ATOM 736 O O . GLU A 1 96 ? -10.218 21.705 4.146 1.00 97.06 96 GLU A O 1
ATOM 741 N N . GLN A 1 97 ? -10.343 20.309 5.913 1.00 93.38 97 GLN A N 1
ATOM 742 C CA . GLN A 1 97 ? -10.464 21.336 6.959 1.00 93.38 97 GLN A CA 1
ATOM 743 C C . GLN A 1 97 ? -9.242 21.372 7.884 1.00 93.38 97 GLN A C 1
ATOM 745 O O . GLN A 1 97 ? -9.037 22.339 8.616 1.00 93.38 97 GLN A O 1
ATOM 750 N N . ARG A 1 98 ? -8.430 20.308 7.897 1.00 96.31 98 ARG A N 1
ATOM 751 C CA . ARG A 1 98 ? -7.209 20.234 8.703 1.00 96.31 98 ARG A CA 1
ATOM 752 C C . ARG A 1 98 ? -6.021 20.812 7.940 1.00 96.31 98 ARG A C 1
ATOM 754 O O . ARG A 1 98 ? -6.025 20.933 6.719 1.00 96.31 98 ARG A O 1
ATOM 761 N N . SER A 1 99 ? -4.959 21.138 8.673 1.00 96.06 99 SER A N 1
ATOM 762 C CA . SER A 1 99 ? -3.717 21.618 8.066 1.00 96.06 99 SER A CA 1
ATOM 763 C C . SER A 1 99 ? -3.055 20.536 7.191 1.00 96.06 99 SER A C 1
ATOM 765 O O . SER A 1 99 ? -3.248 19.340 7.444 1.00 96.06 99 SER A O 1
ATOM 767 N N . PRO A 1 100 ? -2.187 20.918 6.232 1.00 92.69 100 PRO A N 1
ATOM 768 C CA . PRO A 1 100 ? -1.403 19.968 5.434 1.00 92.69 100 PRO A CA 1
ATOM 769 C C . PRO A 1 100 ? -0.514 19.019 6.259 1.00 92.69 100 PRO A C 1
ATOM 771 O O . PRO A 1 100 ? -0.105 17.968 5.770 1.00 92.69 100 PRO A O 1
ATOM 774 N N . TRP A 1 101 ? -0.209 19.373 7.512 1.00 94.12 101 TRP A N 1
ATOM 775 C CA . TRP A 1 101 ? 0.586 18.545 8.419 1.00 94.12 101 TRP A CA 1
ATOM 776 C C . TRP A 1 101 ? -0.235 17.445 9.097 1.00 94.12 101 TRP A C 1
ATOM 778 O O . TRP A 1 101 ? 0.307 16.372 9.356 1.00 94.12 101 TRP A O 1
ATOM 788 N N . GLU A 1 102 ? -1.523 17.692 9.349 1.00 97.00 102 GLU A N 1
ATOM 789 C CA . GLU A 1 102 ? -2.430 16.769 10.042 1.00 97.00 102 GLU A CA 1
ATOM 790 C C . GLU A 1 102 ? -3.268 15.936 9.060 1.00 97.00 102 GLU A C 1
ATOM 792 O O . GLU A 1 102 ? -3.270 14.707 9.151 1.00 97.00 102 GLU A O 1
ATOM 797 N N . THR A 1 103 ? -3.910 16.582 8.076 1.00 98.06 103 THR A N 1
ATOM 798 C CA . THR A 1 103 ? -4.800 15.996 7.045 1.00 98.06 103 THR A CA 1
ATOM 799 C C . THR A 1 103 ? -5.980 15.165 7.582 1.00 98.06 103 THR A C 1
ATOM 801 O O . THR A 1 103 ? -6.033 14.778 8.753 1.00 98.06 103 THR A O 1
ATOM 804 N N . SER A 1 104 ? -6.948 14.863 6.718 1.00 98.31 104 SER A N 1
ATOM 805 C CA . SER A 1 104 ? -8.157 14.099 7.059 1.00 98.31 104 SER A CA 1
ATOM 806 C C . SER A 1 104 ? -8.292 12.778 6.304 1.00 98.31 104 SER A C 1
ATOM 808 O O . SER A 1 104 ? -9.384 12.217 6.236 1.00 98.31 104 SER A O 1
ATOM 810 N N . GLY A 1 105 ? -7.197 12.237 5.774 1.00 98.38 105 GLY A N 1
ATOM 811 C CA . GLY A 1 105 ? -7.203 10.935 5.118 1.00 98.38 105 GLY A CA 1
ATOM 812 C C . GLY A 1 105 ? -5.868 10.211 5.164 1.00 98.38 105 GLY A C 1
ATOM 813 O O . GLY A 1 105 ? -4.848 10.745 5.602 1.00 98.38 105 GLY A O 1
ATOM 814 N N . ILE A 1 106 ? -5.887 8.968 4.689 1.00 98.69 106 ILE A N 1
ATOM 815 C CA . ILE A 1 106 ? -4.683 8.170 4.439 1.00 98.69 106 ILE A CA 1
ATOM 816 C C . ILE A 1 106 ? -4.759 7.520 3.059 1.00 98.69 106 ILE A C 1
ATOM 818 O O . ILE A 1 106 ? -5.817 7.070 2.617 1.00 98.69 106 ILE A O 1
ATOM 822 N N . ARG A 1 107 ? -3.615 7.451 2.381 1.00 98.69 107 ARG A N 1
ATOM 823 C CA . ARG A 1 107 ? -3.443 6.816 1.078 1.00 98.69 107 ARG A CA 1
ATOM 824 C C . ARG A 1 107 ? -2.715 5.488 1.233 1.00 98.69 107 ARG A C 1
ATOM 826 O O . ARG A 1 107 ? -1.640 5.427 1.834 1.00 98.69 107 ARG A O 1
ATOM 833 N N . VAL A 1 108 ? -3.278 4.441 0.639 1.00 98.56 108 VAL A N 1
ATOM 834 C CA . VAL A 1 108 ? -2.734 3.078 0.664 1.00 98.56 108 VAL A CA 1
ATOM 835 C C . VAL A 1 108 ? -2.493 2.607 -0.764 1.00 98.56 108 VAL A C 1
ATOM 837 O O . VAL A 1 108 ? -3.403 2.646 -1.585 1.00 98.56 108 VAL A O 1
ATOM 840 N N . GLY A 1 109 ? -1.265 2.183 -1.069 1.00 98.19 109 GLY A N 1
ATOM 841 C CA . GLY A 1 109 ? -0.858 1.716 -2.397 1.00 98.19 109 GLY A CA 1
ATOM 842 C C . GLY A 1 109 ? -0.429 0.250 -2.393 1.00 98.19 109 GLY A C 1
ATOM 843 O O . GLY A 1 109 ? 0.115 -0.246 -1.409 1.00 98.19 109 GLY A O 1
ATOM 844 N N . LEU A 1 110 ? -0.663 -0.441 -3.508 1.00 98.44 110 LEU A N 1
ATOM 845 C CA . LEU A 1 110 ? -0.404 -1.875 -3.660 1.00 98.44 110 LEU A CA 1
ATOM 846 C C . LEU A 1 110 ? 0.878 -2.293 -4.415 1.00 98.44 110 LEU A C 1
ATOM 848 O O . LEU A 1 110 ? 1.218 -3.474 -4.284 1.00 98.44 110 LEU A O 1
ATOM 852 N N . PRO A 1 111 ? 1.623 -1.437 -5.157 1.00 98.31 111 PRO A N 1
ATOM 853 C CA . PRO A 1 111 ? 2.814 -1.881 -5.891 1.00 98.31 111 PRO A CA 1
ATOM 854 C C . PRO A 1 111 ? 3.828 -2.628 -5.014 1.00 98.31 111 PRO A C 1
ATOM 856 O O . PRO A 1 111 ? 4.130 -3.786 -5.278 1.00 98.31 111 PRO A O 1
ATOM 859 N N . ALA A 1 112 ? 4.260 -2.027 -3.900 1.00 96.75 112 ALA A N 1
ATOM 860 C CA . ALA A 1 112 ? 5.326 -2.577 -3.060 1.00 96.75 112 ALA A CA 1
ATOM 861 C C . ALA A 1 112 ? 4.998 -3.965 -2.478 1.00 96.75 112 ALA A C 1
ATOM 863 O O . ALA A 1 112 ? 5.821 -4.879 -2.530 1.00 96.75 112 ALA A O 1
ATOM 864 N N . VAL A 1 113 ? 3.786 -4.150 -1.946 1.00 97.00 113 VAL A N 1
ATOM 865 C CA . VAL A 1 113 ? 3.368 -5.450 -1.398 1.00 97.00 113 VAL A CA 1
ATOM 866 C C . VAL A 1 113 ? 3.171 -6.493 -2.495 1.00 97.00 113 VAL A C 1
ATOM 868 O O . VAL A 1 113 ? 3.474 -7.666 -2.289 1.00 97.00 113 VAL A O 1
ATOM 871 N N . THR A 1 114 ? 2.729 -6.067 -3.679 1.00 98.12 114 THR A N 1
ATOM 872 C CA . THR A 1 114 ? 2.568 -6.958 -4.831 1.00 98.12 114 THR A CA 1
ATOM 873 C C . THR A 1 114 ? 3.924 -7.417 -5.364 1.00 98.12 114 THR A C 1
ATOM 875 O O . THR A 1 114 ? 4.070 -8.597 -5.672 1.00 98.12 114 THR A O 1
ATOM 878 N N . THR A 1 115 ? 4.938 -6.542 -5.390 1.00 97.44 115 THR A N 1
ATOM 879 C CA . THR A 1 115 ? 6.323 -6.900 -5.747 1.00 97.44 115 THR A CA 1
ATOM 880 C C . THR A 1 115 ? 6.900 -7.937 -4.787 1.00 97.44 115 THR A C 1
ATOM 882 O O . THR A 1 115 ? 7.560 -8.873 -5.224 1.00 97.44 115 THR A O 1
ATOM 885 N N . LYS A 1 116 ? 6.583 -7.841 -3.488 1.00 95.62 116 LYS A N 1
ATOM 886 C CA . LYS A 1 116 ? 6.948 -8.873 -2.500 1.00 95.62 116 LYS A CA 1
ATOM 887 C C . LYS A 1 116 ? 6.200 -10.197 -2.681 1.00 95.62 116 LYS A C 1
ATOM 889 O O . LYS A 1 116 ? 6.553 -11.179 -2.040 1.00 95.62 116 LYS A O 1
ATOM 894 N N . GLY A 1 117 ? 5.175 -10.239 -3.529 1.00 96.88 117 GLY A N 1
ATOM 895 C CA . GLY A 1 117 ? 4.411 -11.443 -3.841 1.00 96.88 117 GLY A CA 1
ATOM 896 C C . GLY A 1 117 ? 3.070 -11.562 -3.120 1.00 96.88 117 GLY A C 1
ATOM 897 O O . GLY A 1 117 ? 2.430 -12.606 -3.245 1.00 96.88 117 GLY A O 1
ATOM 898 N N . LEU A 1 118 ? 2.606 -10.532 -2.397 1.00 98.12 118 LEU A N 1
ATOM 899 C CA 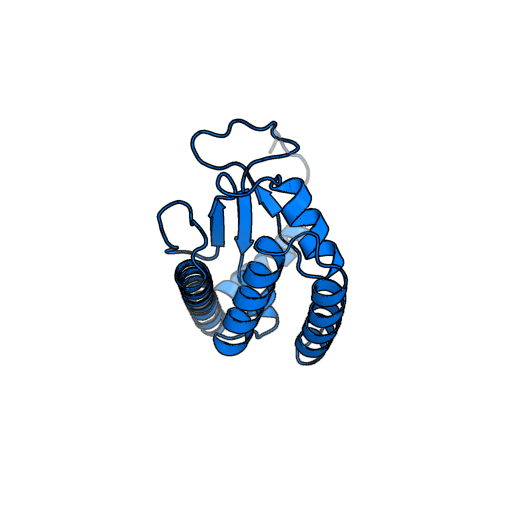. LEU A 1 118 ? 1.285 -10.585 -1.765 1.00 98.12 118 LEU A CA 1
ATOM 900 C C . LEU A 1 118 ? 0.178 -10.661 -2.823 1.00 98.12 118 LEU A C 1
ATOM 902 O O . LEU A 1 118 ? 0.190 -9.963 -3.844 1.00 98.12 118 LEU A O 1
ATOM 906 N N . LYS A 1 119 ? -0.809 -11.506 -2.533 1.00 98.44 119 LYS A N 1
ATOM 907 C CA . LYS A 1 119 ? -1.997 -11.743 -3.349 1.00 98.44 119 LYS A CA 1
ATOM 908 C C . LYS A 1 119 ? -3.252 -11.361 -2.567 1.00 98.44 119 LYS A C 1
ATOM 910 O O . LYS A 1 119 ? -3.195 -10.889 -1.432 1.00 98.44 119 LYS A O 1
ATOM 915 N N . GLU A 1 120 ? -4.406 -11.575 -3.178 1.00 98.62 120 GLU A N 1
ATOM 916 C CA . GLU A 1 120 ? -5.718 -11.140 -2.706 1.00 98.62 120 GLU A CA 1
ATOM 917 C C . GLU A 1 120 ? -6.020 -11.584 -1.268 1.00 98.62 120 GLU A C 1
ATOM 919 O O . GLU A 1 120 ? -6.604 -10.826 -0.494 1.00 98.62 120 GLU A O 1
ATOM 924 N N . LYS A 1 121 ? -5.609 -12.802 -0.891 1.00 98.56 121 LYS A N 1
ATOM 925 C CA . LYS A 1 121 ? -5.811 -13.347 0.458 1.00 98.56 121 LYS A CA 1
ATOM 926 C C . LYS A 1 121 ? -5.061 -12.525 1.504 1.00 98.56 121 LYS A C 1
ATOM 928 O O . LYS A 1 121 ? -5.651 -12.100 2.496 1.00 98.56 121 LYS A O 1
ATOM 933 N N . GLU A 1 122 ? -3.772 -12.294 1.284 1.00 98.56 122 GLU A N 1
ATOM 934 C CA . GLU A 1 122 ? -2.935 -11.509 2.185 1.00 98.56 122 GLU A CA 1
ATOM 935 C C . GLU A 1 122 ? -3.348 -10.037 2.203 1.00 98.56 122 GLU A C 1
ATOM 937 O O . GLU A 1 122 ? -3.434 -9.441 3.273 1.00 98.56 122 GLU A O 1
ATOM 942 N N . VAL A 1 123 ? -3.678 -9.463 1.044 1.00 98.69 123 VAL A N 1
ATOM 943 C CA . VAL A 1 123 ? -4.133 -8.070 0.940 1.00 98.69 123 VAL A CA 1
ATOM 944 C C . VAL A 1 123 ? -5.451 -7.855 1.679 1.00 98.69 123 VAL A C 1
ATOM 946 O O . VAL A 1 123 ? -5.590 -6.870 2.403 1.00 98.69 123 VAL A O 1
ATOM 949 N N . ARG A 1 124 ? -6.395 -8.799 1.582 1.00 98.88 124 ARG A N 1
ATOM 950 C CA . ARG A 1 124 ? -7.618 -8.774 2.394 1.00 98.88 124 ARG A CA 1
ATOM 951 C C . ARG A 1 124 ? -7.285 -8.753 3.883 1.00 98.88 124 ARG A C 1
ATOM 953 O O . ARG A 1 124 ? -7.843 -7.943 4.615 1.00 98.88 124 ARG A O 1
ATOM 960 N N . GLN A 1 125 ? -6.363 -9.602 4.332 1.00 98.81 125 GLN A N 1
ATOM 961 C CA . GLN A 1 125 ? -5.968 -9.648 5.739 1.00 98.81 125 GLN A CA 1
ATOM 962 C C . GLN A 1 125 ? -5.340 -8.328 6.215 1.00 98.81 125 GLN A C 1
ATOM 964 O O . GLN A 1 125 ? -5.666 -7.856 7.304 1.00 98.81 125 GLN A O 1
ATOM 969 N N . VAL A 1 126 ? -4.494 -7.707 5.389 1.00 98.69 126 VAL A N 1
ATOM 970 C CA . VAL A 1 126 ? -3.931 -6.377 5.668 1.00 98.69 126 VAL A CA 1
ATOM 971 C C . VAL A 1 126 ? -5.039 -5.324 5.763 1.00 98.69 126 VAL A C 1
ATOM 973 O O . VAL A 1 126 ? -5.047 -4.534 6.706 1.00 98.69 126 VAL A O 1
ATOM 976 N N . GLY A 1 127 ? -6.018 -5.349 4.854 1.00 98.75 127 GLY A N 1
ATOM 977 C CA . GLY A 1 127 ? -7.181 -4.459 4.900 1.00 98.75 127 GLY A CA 1
ATOM 978 C C . GLY A 1 127 ? -8.009 -4.604 6.180 1.00 98.75 127 GLY A C 1
ATOM 979 O O . GLY A 1 127 ? -8.421 -3.602 6.768 1.00 98.75 127 GLY A O 1
ATOM 980 N N . LEU A 1 128 ? -8.194 -5.837 6.662 1.00 98.88 128 LEU A N 1
ATOM 981 C CA . LEU A 1 128 ? -8.869 -6.107 7.935 1.00 98.88 128 LEU A CA 1
ATOM 982 C C . LEU A 1 128 ? -8.086 -5.542 9.126 1.00 98.88 128 LEU A C 1
ATOM 984 O O . LEU A 1 128 ? -8.685 -4.933 10.009 1.00 98.88 128 LEU A O 1
ATOM 988 N N . TRP A 1 129 ? -6.759 -5.692 9.152 1.00 98.81 129 TRP A N 1
ATOM 989 C CA . TRP A 1 129 ? -5.928 -5.119 10.217 1.00 98.81 129 TRP A CA 1
ATOM 990 C C . TRP A 1 129 ? -5.980 -3.595 10.244 1.00 98.81 129 TRP A C 1
ATOM 992 O O . TRP A 1 129 ? -6.177 -3.020 11.313 1.00 98.81 129 TRP A O 1
ATOM 1002 N N . ILE A 1 130 ? -5.863 -2.948 9.081 1.00 98.81 130 ILE A N 1
ATOM 1003 C CA . ILE A 1 130 ? -5.991 -1.490 8.966 1.00 98.81 130 ILE A CA 1
ATOM 1004 C C . ILE A 1 130 ? -7.356 -1.049 9.505 1.00 98.81 130 ILE A C 1
ATOM 1006 O O . ILE A 1 130 ? -7.423 -0.185 10.375 1.00 98.81 130 ILE A O 1
ATOM 1010 N N . SER A 1 131 ? -8.439 -1.692 9.064 1.00 98.69 131 SER A N 1
ATOM 1011 C CA . SER A 1 131 ? -9.802 -1.342 9.483 1.00 98.69 131 SER A CA 1
ATOM 1012 C C . SER A 1 131 ? -10.021 -1.518 10.988 1.00 98.69 131 SER A C 1
ATOM 1014 O O . SER A 1 131 ? -10.586 -0.638 11.637 1.00 98.69 131 SER A O 1
ATOM 1016 N N . GLN A 1 132 ? -9.534 -2.622 11.566 1.00 98.62 132 GLN A N 1
ATOM 1017 C CA . GLN A 1 132 ? -9.614 -2.880 13.008 1.00 98.62 132 GLN A CA 1
ATOM 1018 C C . GLN A 1 132 ? -8.872 -1.818 13.819 1.00 98.62 132 GLN A C 1
ATOM 1020 O O . GLN A 1 132 ? -9.393 -1.365 14.839 1.00 98.62 132 GLN A O 1
ATOM 1025 N N . ILE A 1 133 ? -7.684 -1.409 13.365 1.00 98.62 133 ILE A N 1
ATOM 1026 C CA . ILE A 1 133 ? -6.884 -0.375 14.026 1.00 98.62 133 ILE A CA 1
ATOM 1027 C C . ILE A 1 133 ? -7.579 0.979 13.947 1.00 98.62 133 ILE A C 1
ATOM 1029 O O . ILE A 1 133 ? -7.723 1.625 14.978 1.00 98.62 133 ILE A O 1
ATOM 1033 N N . LEU A 1 134 ? -8.056 1.396 12.772 1.00 98.50 134 LEU A N 1
ATOM 1034 C CA . LEU A 1 134 ? -8.724 2.692 12.615 1.00 98.50 134 LEU A CA 1
ATOM 1035 C C . LEU A 1 134 ? -9.975 2.797 13.499 1.00 98.50 134 LEU A C 1
ATOM 1037 O O . LEU A 1 134 ? -10.183 3.811 14.155 1.00 98.50 134 LEU A O 1
ATOM 1041 N N . LYS A 1 135 ? -10.770 1.727 13.600 1.00 98.31 135 LYS A N 1
ATOM 1042 C CA . LYS A 1 135 ? -11.947 1.682 14.486 1.00 98.31 135 LYS A CA 1
ATOM 1043 C C . LYS A 1 135 ? -11.597 1.653 15.979 1.00 98.31 135 LYS A C 1
ATOM 1045 O O . LYS A 1 135 ? -12.438 1.982 16.804 1.00 98.31 135 LYS A O 1
ATOM 1050 N N . ASN A 1 136 ? -10.375 1.255 16.336 1.00 97.94 136 ASN A N 1
ATOM 1051 C CA . ASN A 1 136 ? -9.935 1.053 17.718 1.00 97.94 136 ASN A CA 1
ATOM 1052 C C . ASN A 1 136 ? -8.572 1.715 17.969 1.00 97.94 136 ASN A C 1
ATOM 1054 O O . ASN A 1 136 ? -7.676 1.101 18.552 1.00 97.94 136 ASN A O 1
ATOM 1058 N N . ILE A 1 137 ? -8.401 2.962 17.522 1.00 97.38 137 ILE A N 1
ATOM 1059 C CA . ILE A 1 137 ? -7.081 3.603 17.386 1.00 97.38 137 ILE A CA 1
ATOM 1060 C C . ILE A 1 137 ? -6.262 3.652 18.690 1.00 97.38 137 ILE A C 1
ATOM 1062 O O . ILE A 1 137 ? -5.034 3.554 18.672 1.00 97.38 137 ILE A O 1
ATOM 1066 N N . ASN A 1 138 ? -6.940 3.708 19.840 1.00 96.69 138 ASN A N 1
ATOM 1067 C CA . ASN A 1 138 ? -6.314 3.760 21.163 1.00 96.69 138 ASN A CA 1
ATOM 1068 C C . ASN A 1 138 ? -6.063 2.372 21.789 1.00 96.69 138 ASN A C 1
ATOM 1070 O O . ASN A 1 138 ? -5.394 2.277 22.817 1.00 96.69 138 ASN A O 1
ATOM 1074 N N . ASN A 1 139 ? -6.528 1.277 21.176 1.00 98.06 139 ASN A N 1
ATOM 1075 C CA . ASN A 1 139 ? -6.436 -0.075 21.733 1.00 98.06 139 ASN A CA 1
ATOM 1076 C C . ASN A 1 139 ? -5.015 -0.654 21.588 1.00 98.06 139 ASN A C 1
ATOM 1078 O O . ASN A 1 139 ? -4.645 -1.239 20.569 1.00 98.06 139 ASN A O 1
ATOM 1082 N N . GLN A 1 140 ? -4.194 -0.474 22.624 1.00 97.31 140 GLN A N 1
ATOM 1083 C CA . GLN A 1 140 ? -2.813 -0.969 22.668 1.00 97.31 140 GLN A CA 1
ATOM 1084 C C . GLN A 1 140 ? -2.705 -2.507 22.574 1.00 97.31 140 GLN A C 1
ATOM 1086 O O . GLN A 1 140 ? -1.917 -2.979 21.748 1.00 97.31 140 GLN A O 1
ATOM 1091 N N . PRO A 1 141 ? -3.487 -3.315 23.326 1.00 98.31 141 PRO A N 1
ATOM 1092 C CA . PRO A 1 141 ? -3.440 -4.775 23.196 1.00 98.31 141 PRO A CA 1
ATOM 1093 C C . PRO A 1 141 ? -3.708 -5.278 21.771 1.00 98.31 141 PRO A C 1
ATOM 1095 O O . PRO A 1 141 ? -2.982 -6.141 21.268 1.00 98.31 141 PRO A O 1
ATOM 1098 N N . LEU A 1 142 ? -4.704 -4.702 21.087 1.00 98.31 142 LEU A N 1
ATOM 1099 C CA . LEU A 1 142 ? -5.022 -5.033 19.697 1.00 98.31 142 LEU A CA 1
ATOM 1100 C C . LEU A 1 142 ? -3.842 -4.732 18.769 1.00 98.31 142 LEU A C 1
ATOM 1102 O O . LEU A 1 142 ? -3.476 -5.572 17.946 1.00 98.31 142 LEU A O 1
ATOM 1106 N N . ARG A 1 143 ? -3.209 -3.564 18.930 1.00 98.19 143 ARG A N 1
ATOM 1107 C CA . ARG A 1 143 ? -2.041 -3.164 18.133 1.00 98.19 143 ARG A CA 1
ATOM 1108 C C . ARG A 1 143 ? -0.869 -4.119 18.311 1.00 98.19 143 ARG A C 1
ATOM 1110 O O . ARG A 1 143 ? -0.274 -4.534 17.321 1.00 98.19 143 ARG A O 1
ATOM 1117 N N . GLN A 1 144 ? -0.576 -4.538 19.541 1.00 98.25 144 GLN A N 1
ATOM 1118 C CA . GLN A 1 144 ? 0.497 -5.503 19.800 1.00 98.25 144 GLN A CA 1
ATOM 1119 C C . GLN A 1 144 ? 0.208 -6.875 19.184 1.00 98.25 144 GLN A C 1
ATOM 1121 O O . GLN A 1 144 ? 1.110 -7.504 18.626 1.00 98.25 144 GLN A O 1
ATOM 1126 N N . LYS A 1 145 ? -1.052 -7.329 19.227 1.00 98.62 145 LYS A N 1
ATOM 1127 C CA . LYS A 1 145 ? -1.475 -8.557 18.542 1.00 98.62 145 LYS A CA 1
ATOM 1128 C C . LYS A 1 145 ? -1.276 -8.440 17.030 1.00 98.62 145 LYS A C 1
ATOM 1130 O O . LYS A 1 145 ? -0.618 -9.291 16.439 1.00 98.62 145 LYS A O 1
ATOM 1135 N N . ILE A 1 146 ? -1.792 -7.375 16.414 1.00 98.69 146 ILE A N 1
ATOM 1136 C CA . ILE A 1 146 ? -1.686 -7.164 14.965 1.00 98.69 146 ILE A CA 1
ATOM 1137 C C . ILE A 1 146 ? -0.225 -7.032 14.534 1.00 98.69 146 ILE A C 1
ATOM 1139 O O . ILE A 1 146 ? 0.166 -7.661 13.559 1.00 98.69 146 ILE A O 1
ATOM 1143 N N . LYS A 1 147 ? 0.614 -6.309 15.284 1.00 98.69 147 LYS A N 1
ATOM 1144 C CA . LYS A 1 147 ? 2.048 -6.173 14.989 1.00 98.69 147 LYS A CA 1
ATOM 1145 C C . LYS A 1 147 ? 2.748 -7.529 14.863 1.00 98.69 147 LYS A C 1
ATOM 1147 O O . LYS A 1 147 ? 3.520 -7.739 13.928 1.00 98.69 147 LYS A O 1
ATOM 1152 N N . LYS A 1 148 ? 2.466 -8.466 15.776 1.00 98.62 148 LYS A N 1
ATOM 1153 C CA . LYS A 1 148 ? 3.022 -9.831 15.721 1.00 98.62 148 LYS A CA 1
ATOM 1154 C C . LYS A 1 148 ? 2.580 -10.566 14.453 1.00 98.62 148 LYS A C 1
ATOM 1156 O O . LYS A 1 148 ? 3.413 -11.181 13.788 1.00 98.62 148 LYS A O 1
ATOM 1161 N N . GLU A 1 149 ? 1.306 -10.455 14.084 1.00 98.50 149 GLU A N 1
ATOM 1162 C CA . GLU A 1 149 ? 0.768 -11.075 12.868 1.00 98.50 149 GLU A CA 1
ATOM 1163 C C . GLU A 1 149 ? 1.314 -10.435 11.580 1.00 98.50 149 GLU A C 1
ATOM 1165 O O . GLU A 1 149 ? 1.649 -11.151 10.637 1.00 98.50 149 GLU A O 1
ATOM 1170 N N . VAL A 1 150 ? 1.498 -9.110 11.550 1.00 98.38 150 VAL A N 1
ATOM 1171 C CA . VAL A 1 150 ? 2.127 -8.387 10.431 1.00 98.38 150 VAL A CA 1
ATOM 1172 C C . VAL A 1 150 ? 3.563 -8.868 10.224 1.00 98.38 150 VAL A C 1
ATOM 1174 O O . VAL A 1 150 ? 3.954 -9.180 9.099 1.00 98.38 150 VAL A O 1
ATOM 1177 N N . ILE A 1 151 ? 4.347 -8.998 11.300 1.00 97.81 151 ILE A N 1
ATOM 1178 C CA . ILE A 1 151 ? 5.720 -9.524 11.230 1.00 97.81 151 ILE A CA 1
ATOM 1179 C C . ILE A 1 151 ? 5.716 -10.972 10.725 1.00 97.81 151 ILE A C 1
ATOM 1181 O O . ILE A 1 151 ? 6.509 -11.319 9.849 1.00 97.81 151 ILE A O 1
ATOM 1185 N N . LYS A 1 152 ? 4.814 -11.814 11.245 1.00 98.00 152 LYS A N 1
ATOM 1186 C CA . LYS A 1 152 ? 4.670 -13.212 10.817 1.00 98.00 152 LYS A CA 1
ATOM 1187 C C . LYS A 1 152 ? 4.310 -13.318 9.335 1.00 98.00 152 LYS A C 1
ATOM 1189 O O . LYS A 1 152 ? 4.877 -14.154 8.637 1.00 98.00 152 LYS A O 1
ATOM 1194 N N . LEU A 1 153 ? 3.407 -12.466 8.848 1.00 97.44 153 LEU A N 1
ATOM 1195 C CA . LEU A 1 153 ? 3.052 -12.399 7.435 1.00 97.44 153 LEU A CA 1
ATOM 1196 C C . LEU A 1 153 ? 4.246 -11.958 6.586 1.00 97.44 153 LEU A C 1
ATOM 1198 O O . LEU A 1 153 ? 4.557 -12.620 5.604 1.00 97.44 153 LEU A O 1
ATOM 1202 N N . SER A 1 154 ? 4.924 -10.880 6.982 1.00 95.44 154 SER A N 1
ATOM 1203 C CA . SER A 1 154 ? 6.054 -10.308 6.242 1.00 95.44 154 SER A CA 1
ATOM 1204 C C . SER A 1 154 ? 7.191 -11.319 6.049 1.00 95.44 154 SER A C 1
ATOM 1206 O O . SER A 1 154 ? 7.719 -11.443 4.950 1.00 95.44 154 SER A O 1
ATOM 1208 N N . LYS A 1 155 ? 7.496 -12.130 7.075 1.00 96.06 155 LYS A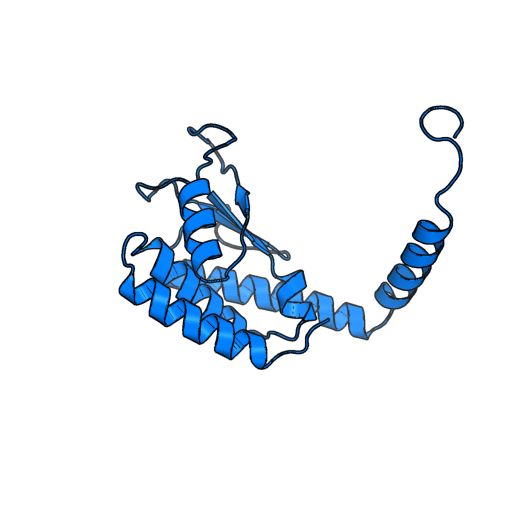 N 1
ATOM 1209 C CA . LYS A 1 155 ? 8.526 -13.186 7.017 1.00 96.06 155 LYS A CA 1
ATOM 1210 C C . LYS A 1 155 ? 8.237 -14.316 6.017 1.00 96.06 155 LYS A C 1
ATOM 1212 O O . LYS A 1 155 ? 9.140 -15.089 5.723 1.00 96.06 155 LYS A O 1
ATOM 1217 N N . ARG A 1 156 ? 7.004 -14.447 5.511 1.00 96.50 156 ARG A N 1
ATOM 1218 C CA . ARG A 1 156 ? 6.649 -15.445 4.482 1.00 96.50 156 ARG A CA 1
ATOM 1219 C C . ARG A 1 156 ? 7.091 -15.035 3.074 1.00 96.50 156 ARG A C 1
ATOM 1221 O O . ARG A 1 156 ? 6.990 -15.851 2.164 1.00 96.50 156 ARG A O 1
ATOM 1228 N N . PHE A 1 157 ? 7.517 -13.788 2.890 1.00 95.00 157 PHE A N 1
ATOM 1229 C CA . PHE A 1 157 ? 7.846 -13.204 1.595 1.00 95.00 157 PHE A CA 1
ATOM 1230 C C . PHE A 1 157 ? 9.322 -12.787 1.549 1.00 95.00 157 PHE A C 1
ATOM 1232 O O . PHE A 1 157 ? 9.898 -12.482 2.596 1.00 95.00 157 PHE A O 1
ATOM 1239 N N . PRO A 1 158 ? 9.950 -12.779 0.359 1.00 89.50 158 PRO A N 1
ATOM 1240 C CA . PRO A 1 158 ? 11.362 -12.447 0.219 1.00 89.50 158 PRO A CA 1
ATOM 1241 C C . PRO A 1 158 ? 11.671 -11.019 0.684 1.00 89.50 158 PRO A C 1
ATOM 1243 O O . PRO A 1 158 ? 10.858 -10.095 0.556 1.00 89.50 158 PRO A O 1
ATOM 1246 N N . VAL A 1 159 ? 12.887 -10.848 1.202 1.00 77.94 159 VAL A N 1
ATOM 1247 C CA . VAL A 1 159 ? 13.520 -9.534 1.322 1.00 77.94 159 VAL A CA 1
ATOM 1248 C C . VAL A 1 159 ? 14.077 -9.208 -0.064 1.00 77.94 159 VAL A C 1
ATOM 1250 O O . VAL A 1 159 ? 14.807 -10.024 -0.622 1.00 77.94 159 VAL A O 1
ATOM 1253 N N . LEU A 1 160 ? 13.635 -8.086 -0.635 1.00 60.22 160 LEU A N 1
ATOM 1254 C CA . LEU A 1 160 ? 14.145 -7.557 -1.904 1.00 60.22 160 LEU A CA 1
ATOM 1255 C C . LEU A 1 160 ? 15.518 -6.922 -1.691 1.00 60.22 160 LEU A C 1
ATOM 1257 O O . LEU A 1 160 ? 15.679 -6.285 -0.623 1.00 60.22 160 LEU A O 1
#

pLDDT: mean 97.37, std 3.79, range [60.22, 98.88]

Radius of gyration: 18.27 Å; chains: 1; bounding box: 44×41×45 Å

InterPro domains:
  IPR015421 Pyridoxal phosphate-dependent transferase, major domain [G3DSA:3.40.640.10] (1-29)
  IPR015422 Pyridoxal phosphate-dependent transferase, small domain [G3DSA:3.90.1150.10] (30-160)
  IPR015424 Pyridoxal phosphate-dependent transferase [SSF53383] (1-159)
  IPR039429 Serine hydroxymethyltransferase-like domain [PF00464] (1-130)
  IPR049943 Serine hydroxymethyltransferase-like [PTHR11680] (1-156)

Foldseek 3Di:
DVPPDDDDPVVVVVVVVVVVVVCPDPVVVVLQVQLQQLQQLLLVLCVVLVWAWAVSGDRHFKTKTFQPVPPAFLVLLQVLCVLLVRHWDGDADPPWPDDPNGHGIIMDGRNVVSVQPDGSVVSSVVSVLSSVCSVVVPDPVSSVVSSVVVVVVSVVTDDD

Secondary structure (DSSP, 8-state):
--SS--S--HHHHHHHHHHHHHHTSHHHHHHHHHHHHHHHHHHHHHHHTT-EEGGGS-SSSEEEEE-TTSSS-HHHHHHHHHHTT---EEE--TT--S-TTT-SEEEEE-HHHHHTT--HHHHHHHHHHHHHHHHTTT-HHHHHHHHHHHHHHHTTS---

Sequence (160 aa):
FPGLQGGPLQNEIAGKAVALKEAQQKSFVQYQKQVIKNAQVLATTFLKEGLDLVSGGTDNHLILINLTKFSFSGKQAQEVLESVNIYVNRNVVPNEQRSPWETSGIRVGLPAVTTKGLKEKEVRQVGLWISQILKNINNQPLRQKIKKEVIKLSKRFPVL

Organism: NCBI:txid412755